Protein AF-A0A7S2F4R6-F1 (afdb_monomer_lite)

Structure (mmCIF, N/CA/C/O backbone):
data_AF-A0A7S2F4R6-F1
#
_entry.id   AF-A0A7S2F4R6-F1
#
loop_
_atom_site.group_PDB
_atom_site.id
_atom_site.type_symbol
_atom_site.label_atom_id
_atom_site.label_alt_id
_atom_site.label_comp_id
_atom_site.label_asym_id
_atom_site.label_entity_id
_atom_site.label_seq_id
_atom_site.pdbx_PDB_ins_code
_atom_site.Cartn_x
_atom_site.Cartn_y
_atom_site.Cartn_z
_atom_site.occupancy
_atom_site.B_iso_or_equiv
_atom_site.auth_seq_id
_atom_site.auth_comp_id
_atom_site.auth_asym_id
_atom_site.auth_atom_id
_atom_site.pdbx_PDB_model_num
ATOM 1 N N . PHE A 1 1 ? -0.294 -1.201 11.568 1.00 52.53 1 PHE A N 1
ATOM 2 C CA . PHE A 1 1 ? -1.506 -1.545 10.802 1.00 52.53 1 PHE A CA 1
ATOM 3 C C . PHE A 1 1 ? -1.087 -2.498 9.689 1.00 52.53 1 PHE A C 1
ATOM 5 O O . PHE A 1 1 ? -0.248 -2.102 8.890 1.00 52.53 1 PHE A O 1
ATOM 12 N N . LYS A 1 2 ? -1.542 -3.763 9.688 1.00 58.28 2 LYS A N 1
ATOM 13 C CA . LYS A 1 2 ? -1.188 -4.726 8.629 1.00 58.28 2 LYS A CA 1
ATOM 14 C C . LYS A 1 2 ? -2.255 -4.650 7.542 1.00 58.28 2 LYS A C 1
ATOM 16 O O . LYS A 1 2 ? -3.308 -5.261 7.676 1.00 58.28 2 LYS A O 1
ATOM 21 N N . VAL A 1 3 ? -1.968 -3.909 6.471 1.00 59.69 3 VAL A N 1
ATOM 22 C CA . VAL A 1 3 ? -2.936 -3.642 5.389 1.00 59.69 3 VAL A CA 1
ATOM 23 C C . VAL A 1 3 ? -3.506 -4.944 4.816 1.00 59.69 3 VAL A C 1
ATOM 25 O O . VAL A 1 3 ? -4.695 -5.024 4.533 1.00 59.69 3 VAL A O 1
ATOM 28 N N . TYR A 1 4 ? -2.676 -5.983 4.728 1.00 57.19 4 TYR A N 1
ATOM 29 C CA . TYR A 1 4 ? -3.020 -7.272 4.139 1.00 57.19 4 TYR A CA 1
ATOM 30 C C . TYR A 1 4 ? -3.915 -8.168 4.979 1.00 57.19 4 TYR A C 1
ATOM 32 O O . TYR A 1 4 ? -4.322 -9.182 4.456 1.00 57.19 4 TYR A O 1
ATOM 40 N N . LYS A 1 5 ? -4.263 -7.842 6.227 1.00 61.31 5 LYS A N 1
ATOM 41 C CA . LYS A 1 5 ? -5.171 -8.686 7.022 1.00 61.31 5 LYS A CA 1
ATOM 42 C C . LYS A 1 5 ? -6.387 -7.900 7.516 1.00 61.31 5 LYS A C 1
ATOM 44 O O . LYS A 1 5 ? -6.418 -7.522 8.691 1.00 61.31 5 LYS A O 1
ATOM 49 N N . PRO A 1 6 ? -7.364 -7.619 6.631 1.00 54.19 6 PRO A N 1
ATOM 50 C CA . PRO A 1 6 ? -8.661 -7.088 7.044 1.00 54.19 6 PRO A CA 1
ATOM 51 C C . PRO A 1 6 ? -9.284 -8.025 8.090 1.00 54.19 6 PRO A C 1
ATOM 53 O O . PRO A 1 6 ? -9.261 -9.239 7.903 1.00 54.19 6 PRO A O 1
ATOM 56 N N . GLY A 1 7 ? -9.788 -7.490 9.202 1.00 54.31 7 GLY A N 1
ATOM 57 C CA . GLY A 1 7 ? -10.409 -8.305 10.256 1.00 54.31 7 GLY A CA 1
ATOM 58 C C . GLY A 1 7 ? -9.490 -8.872 11.352 1.00 54.31 7 GLY A C 1
ATOM 59 O O . GLY A 1 7 ? -9.998 -9.407 12.328 1.00 54.31 7 GLY A O 1
ATOM 60 N N . GLU A 1 8 ? -8.158 -8.745 11.270 1.00 57.84 8 GLU A N 1
ATOM 61 C CA . GLU A 1 8 ? -7.280 -9.008 12.439 1.00 57.84 8 GLU A CA 1
ATOM 62 C C . GLU A 1 8 ? -7.122 -7.776 13.336 1.00 57.84 8 GLU A C 1
ATOM 64 O O . GLU A 1 8 ? -6.775 -7.879 14.512 1.00 57.84 8 GLU A O 1
ATOM 69 N N . GLN A 1 9 ? -7.334 -6.588 12.773 1.00 64.31 9 GLN A N 1
ATOM 70 C CA . GLN A 1 9 ? -7.342 -5.344 13.529 1.00 64.31 9 GLN A CA 1
ATOM 71 C C . GLN A 1 9 ? -8.790 -5.012 13.858 1.00 64.31 9 GLN A C 1
ATOM 73 O O . GLN A 1 9 ? -9.403 -4.184 13.193 1.00 64.31 9 GLN A O 1
ATOM 78 N N . MET A 1 10 ? -9.323 -5.713 14.854 1.00 61.53 10 MET A N 1
ATOM 79 C CA . MET A 1 10 ? -10.666 -5.479 15.370 1.00 61.53 10 MET A CA 1
ATOM 80 C C . MET A 1 10 ? -10.568 -4.805 16.730 1.00 61.53 10 MET A C 1
ATOM 82 O O . MET A 1 10 ? -9.759 -5.204 17.572 1.00 61.53 10 MET A O 1
ATOM 86 N N . ILE A 1 11 ? -11.396 -3.794 16.955 1.00 60.22 11 ILE A N 1
ATOM 87 C CA . ILE A 1 11 ? -11.670 -3.263 18.289 1.00 60.22 11 ILE A CA 1
ATOM 88 C C . ILE A 1 11 ? -13.148 -3.534 18.538 1.00 60.22 11 ILE A C 1
ATOM 90 O O . ILE A 1 11 ? -13.985 -2.997 17.827 1.00 60.22 11 ILE A O 1
ATOM 94 N N . ALA A 1 12 ? -13.455 -4.389 19.520 1.00 62.59 12 ALA A N 1
ATOM 95 C CA . ALA A 1 12 ? -14.831 -4.757 19.874 1.00 62.59 12 ALA A CA 1
ATOM 96 C C . ALA A 1 12 ? -15.685 -5.201 18.663 1.00 62.59 12 ALA A C 1
ATOM 98 O O . ALA A 1 12 ? -16.775 -4.685 18.446 1.00 62.59 12 ALA A O 1
ATOM 99 N N . ASP A 1 13 ? -15.163 -6.142 17.868 1.00 69.56 13 ASP A N 1
ATOM 100 C CA . ASP A 1 13 ? -15.807 -6.691 16.661 1.00 69.56 13 ASP A CA 1
ATOM 101 C C . ASP A 1 13 ? -16.017 -5.695 15.500 1.00 69.56 13 ASP A C 1
ATOM 103 O O . ASP A 1 13 ? -16.645 -6.037 14.496 1.00 69.56 13 ASP A O 1
ATOM 107 N N . GLU A 1 14 ? -15.417 -4.505 15.571 1.00 67.94 14 GLU A N 1
ATOM 108 C CA . GLU A 1 14 ? -15.405 -3.517 14.490 1.00 67.94 14 GLU A CA 1
ATOM 109 C C . GLU A 1 14 ? -14.018 -3.420 13.832 1.00 67.94 14 GLU A C 1
ATOM 111 O O . GLU A 1 14 ? -12.993 -3.373 14.518 1.00 67.94 14 GLU A O 1
ATOM 116 N N . ASP A 1 15 ? -13.977 -3.375 12.495 1.00 79.50 15 ASP A N 1
ATOM 117 C CA . ASP A 1 15 ? -12.738 -3.171 11.735 1.00 79.50 15 ASP A CA 1
ATOM 118 C C . ASP A 1 15 ? -12.143 -1.794 12.065 1.00 79.50 15 ASP A C 1
ATOM 120 O O . ASP A 1 15 ? -12.810 -0.764 11.957 1.00 79.50 15 ASP A O 1
ATOM 124 N N . VAL A 1 16 ? -10.867 -1.765 12.457 1.00 79.81 16 VAL A N 1
ATOM 125 C CA . VAL A 1 16 ? -10.167 -0.541 12.881 1.00 79.81 16 VAL A CA 1
ATOM 126 C C . VAL A 1 16 ? -10.179 0.550 11.809 1.00 79.81 16 VAL A C 1
ATOM 128 O O . VAL A 1 16 ? -10.170 1.731 12.155 1.00 79.81 16 VAL A O 1
ATOM 131 N N . VAL A 1 17 ? -10.198 0.196 10.522 1.00 78.50 17 VAL A N 1
ATOM 132 C CA . VAL A 1 17 ? -10.300 1.182 9.440 1.00 78.50 17 VAL A CA 1
ATOM 133 C C . VAL A 1 17 ? -11.678 1.825 9.442 1.00 78.50 17 VAL A C 1
ATOM 135 O O . VAL A 1 17 ? -11.758 3.050 9.369 1.00 78.50 17 VAL A O 1
ATOM 138 N N . LEU A 1 18 ? -12.741 1.030 9.575 1.00 81.88 18 LEU A N 1
ATOM 139 C CA . LEU A 1 18 ? -14.114 1.539 9.631 1.00 81.88 18 LEU A CA 1
ATOM 140 C C . LEU A 1 18 ? -14.345 2.398 10.877 1.00 8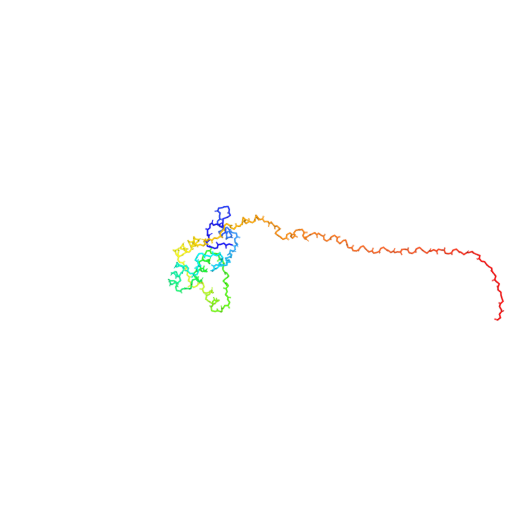1.88 18 LEU A C 1
ATOM 142 O O . LEU A 1 18 ? -14.885 3.499 10.763 1.00 81.88 18 LEU A O 1
ATOM 146 N N . LEU A 1 19 ? -13.855 1.950 12.035 1.00 84.88 19 LEU A N 1
ATOM 147 C CA . LEU A 1 19 ? -13.932 2.704 13.285 1.00 84.88 19 LEU A CA 1
ATOM 148 C C . LEU A 1 19 ? -13.172 4.035 13.195 1.00 84.88 19 LEU A C 1
ATOM 150 O O . LEU A 1 19 ? -13.679 5.079 13.595 1.00 84.88 19 LEU A O 1
ATOM 154 N N . ALA A 1 20 ? -11.949 4.026 12.659 1.00 86.25 20 ALA A N 1
ATOM 155 C CA . ALA A 1 20 ? -11.184 5.257 12.479 1.00 86.25 20 ALA A CA 1
ATOM 156 C C . ALA A 1 20 ? -11.916 6.221 11.531 1.00 86.25 20 ALA A C 1
ATOM 158 O O . ALA A 1 20 ? -12.073 7.403 11.840 1.00 86.25 20 ALA A O 1
ATOM 159 N N . GLN A 1 21 ? -12.431 5.710 10.412 1.00 84.62 21 GLN A N 1
ATOM 160 C CA . GLN A 1 21 ? -13.172 6.504 9.435 1.00 84.62 21 GLN A CA 1
ATOM 161 C C . GLN A 1 21 ? -14.462 7.096 10.016 1.00 84.62 21 GLN A C 1
ATOM 163 O O . GLN A 1 21 ? -14.747 8.267 9.757 1.00 84.62 21 GLN A O 1
ATOM 168 N N . SER A 1 22 ? -15.214 6.347 10.831 1.00 87.94 22 SER A N 1
ATOM 169 C CA . SER A 1 22 ? -16.441 6.845 11.476 1.00 87.94 22 SER A CA 1
ATOM 170 C C . SER A 1 22 ? -16.171 7.995 12.454 1.00 87.94 22 SER A C 1
ATOM 172 O O . SER A 1 22 ? -17.033 8.849 12.660 1.00 87.94 22 SER A O 1
ATOM 174 N N . GLN A 1 23 ? -14.948 8.081 12.982 1.00 90.94 23 GLN A N 1
ATOM 175 C CA . GLN A 1 23 ? -14.476 9.170 13.841 1.00 90.94 23 GLN A CA 1
ATOM 176 C C . GLN A 1 23 ? -13.777 10.304 13.070 1.00 90.94 23 GLN A C 1
ATOM 178 O O . GLN A 1 23 ? -13.255 11.236 13.681 1.00 90.94 23 GLN A O 1
ATOM 183 N N . GLY A 1 24 ? -13.742 10.248 11.734 1.00 89.56 24 GLY A N 1
ATOM 184 C CA . GLY A 1 24 ? -13.042 11.235 10.907 1.00 89.56 24 GLY A CA 1
ATOM 185 C C . GLY A 1 24 ? -11.513 11.124 10.965 1.00 89.56 24 GLY A C 1
ATOM 186 O O . GLY A 1 24 ? -10.813 12.078 10.622 1.00 89.56 24 GLY A O 1
ATOM 187 N N . ILE A 1 25 ? -10.982 9.977 11.393 1.00 89.69 25 ILE A N 1
ATOM 188 C CA . ILE A 1 25 ? -9.548 9.694 11.482 1.00 89.69 25 ILE A CA 1
ATOM 189 C C . ILE A 1 25 ? -9.100 8.973 10.208 1.00 89.69 25 ILE A C 1
ATOM 191 O O . ILE A 1 25 ? -9.619 7.920 9.837 1.00 89.69 25 ILE A O 1
ATOM 195 N N . VAL A 1 26 ? -8.086 9.525 9.542 1.00 85.88 26 VAL A N 1
ATOM 196 C CA . VAL A 1 26 ? -7.487 8.904 8.355 1.00 85.88 26 VAL A CA 1
ATOM 197 C C . VAL A 1 26 ? -6.460 7.857 8.775 1.00 85.88 26 VAL A C 1
ATOM 199 O O . VAL A 1 26 ? -5.512 8.154 9.505 1.00 85.88 26 VAL A O 1
ATOM 202 N N . VAL A 1 27 ? -6.611 6.635 8.265 1.00 86.00 27 VAL A N 1
ATOM 203 C CA . VAL A 1 27 ? -5.648 5.550 8.482 1.00 86.00 27 VAL A CA 1
ATOM 204 C C . VAL A 1 27 ? -4.544 5.611 7.434 1.00 86.00 27 VAL A C 1
ATOM 206 O O . VAL A 1 27 ? -4.808 5.684 6.234 1.00 86.00 27 VAL A O 1
ATOM 209 N N . MET A 1 28 ? -3.295 5.526 7.891 1.00 82.62 28 MET A N 1
ATOM 210 C CA . MET A 1 28 ? -2.115 5.472 7.030 1.00 82.62 28 MET A CA 1
ATOM 211 C C . MET A 1 28 ? -1.493 4.073 7.061 1.00 82.62 28 MET A C 1
ATOM 213 O O . MET A 1 28 ? -1.130 3.552 8.118 1.00 82.62 28 MET A O 1
ATOM 217 N N . GLY A 1 29 ? -1.352 3.465 5.885 1.00 76.06 29 GLY A N 1
ATOM 218 C CA . GLY A 1 29 ? -0.661 2.199 5.686 1.00 76.06 29 GLY A CA 1
ATOM 219 C C . GLY A 1 29 ? 0.833 2.428 5.487 1.00 76.06 29 GLY A C 1
ATOM 220 O O . GLY A 1 29 ? 1.258 2.922 4.442 1.00 76.06 29 GLY A O 1
ATOM 221 N N . TYR A 1 30 ? 1.638 2.049 6.479 1.00 70.62 30 TYR A N 1
ATOM 222 C CA . TYR A 1 30 ? 3.086 1.945 6.313 1.00 70.62 30 TYR A CA 1
ATOM 223 C C . TYR A 1 30 ? 3.437 0.608 5.647 1.00 70.62 30 TYR A C 1
ATOM 225 O O . TYR A 1 30 ? 2.736 -0.385 5.847 1.00 70.62 30 TYR A O 1
ATOM 233 N N . SER A 1 31 ? 4.507 0.591 4.846 1.00 70.31 31 SER A N 1
ATOM 234 C CA . SER A 1 31 ? 5.088 -0.648 4.309 1.00 70.31 31 SER A CA 1
ATOM 235 C C . SER A 1 31 ? 4.167 -1.506 3.434 1.00 70.31 31 SER A C 1
ATOM 237 O O . SER A 1 31 ? 4.257 -2.729 3.400 1.00 70.31 31 SER A O 1
ATOM 239 N N . VAL A 1 32 ? 3.320 -0.851 2.632 1.00 71.56 32 VAL A N 1
ATOM 240 C CA . VAL A 1 32 ? 2.408 -1.528 1.693 1.00 71.56 32 VAL A CA 1
ATOM 241 C C . VAL A 1 32 ? 3.158 -2.452 0.736 1.00 71.56 32 VAL A C 1
ATOM 243 O O . VAL A 1 32 ? 2.722 -3.561 0.502 1.00 71.56 32 VAL A O 1
ATOM 246 N N . GLN A 1 33 ? 4.306 -2.057 0.195 1.00 70.31 33 GLN A N 1
ATOM 247 C CA . GLN A 1 33 ? 5.019 -2.896 -0.777 1.00 70.31 33 GLN A CA 1
ATOM 248 C C . GLN A 1 33 ? 5.889 -3.983 -0.133 1.00 70.31 33 GLN A C 1
ATOM 250 O O . GLN A 1 33 ? 6.271 -4.931 -0.815 1.00 70.31 33 GLN A O 1
ATOM 255 N N . THR A 1 34 ? 6.255 -3.824 1.142 1.00 58.22 34 THR A N 1
ATOM 256 C CA . THR A 1 34 ? 7.334 -4.593 1.779 1.00 58.22 34 THR A CA 1
ATOM 257 C C . THR A 1 34 ? 7.238 -4.549 3.304 1.00 58.22 34 THR A C 1
ATOM 259 O O . THR A 1 34 ? 7.404 -3.454 3.829 1.00 58.22 34 THR A O 1
ATOM 262 N N . GLU A 1 35 ? 7.127 -5.688 4.012 1.00 57.28 35 GLU A N 1
ATOM 263 C CA . GLU A 1 35 ? 7.675 -5.845 5.383 1.00 57.28 35 GLU A CA 1
ATOM 264 C C . GLU A 1 35 ? 7.768 -7.314 5.887 1.00 57.28 35 GLU A C 1
ATOM 266 O O . GLU A 1 35 ? 6.746 -7.978 5.976 1.00 57.28 35 GLU A O 1
ATOM 271 N N . TRP A 1 36 ? 8.995 -7.750 6.255 1.00 47.00 36 TRP A N 1
ATOM 272 C CA . TRP A 1 36 ? 9.467 -8.895 7.098 1.00 47.00 36 TRP A CA 1
ATOM 273 C C . TRP A 1 36 ? 8.612 -10.188 7.252 1.00 47.00 36 TRP A C 1
ATOM 275 O O . TRP A 1 36 ? 7.454 -10.117 7.648 1.00 47.00 36 TRP A O 1
ATOM 285 N N . PRO A 1 37 ? 9.263 -11.374 7.280 1.00 51.97 37 PRO A N 1
ATOM 286 C CA . PRO A 1 37 ? 9.668 -12.181 6.126 1.00 51.97 37 PRO A CA 1
ATOM 287 C C . PRO A 1 37 ? 8.451 -12.809 5.406 1.00 51.97 37 PRO A C 1
ATOM 289 O O . PRO A 1 37 ? 7.549 -13.360 6.032 1.00 51.97 37 PRO A O 1
ATOM 292 N N . HIS A 1 38 ? 8.433 -12.771 4.075 1.00 58.66 38 HIS A N 1
ATOM 293 C CA . HIS A 1 38 ? 7.354 -13.373 3.284 1.00 58.66 38 HIS A CA 1
ATOM 294 C C . HIS A 1 38 ? 7.811 -14.691 2.654 1.00 58.66 38 HIS A C 1
ATOM 296 O O . HIS A 1 38 ? 8.945 -14.776 2.187 1.00 58.66 38 HIS A O 1
ATOM 302 N N . ILE A 1 39 ? 6.914 -15.682 2.567 1.00 59.50 39 ILE A N 1
ATOM 303 C CA . ILE A 1 39 ? 7.104 -16.840 1.675 1.00 59.50 39 ILE A CA 1
ATOM 304 C C . ILE A 1 39 ? 7.120 -16.363 0.212 1.00 59.50 39 ILE A C 1
ATOM 306 O O . ILE A 1 39 ? 7.915 -16.850 -0.588 1.00 59.50 39 ILE A O 1
ATOM 310 N N . LEU A 1 40 ? 6.261 -15.391 -0.121 1.00 69.12 40 LEU A N 1
ATOM 311 C CA . LEU A 1 40 ? 6.145 -14.783 -1.445 1.00 69.12 40 LEU A CA 1
ATOM 312 C C . LEU A 1 40 ? 6.007 -13.255 -1.313 1.00 69.12 40 LEU A C 1
ATOM 314 O O . LEU A 1 40 ? 5.053 -12.789 -0.684 1.00 69.12 40 LEU A O 1
ATOM 318 N N . PRO A 1 41 ? 6.937 -12.453 -1.861 1.00 76.81 41 PRO A N 1
ATOM 319 C CA . PRO A 1 41 ? 6.825 -10.998 -1.835 1.00 76.81 41 PRO A CA 1
ATOM 320 C C . PRO A 1 41 ? 5.556 -10.511 -2.560 1.00 76.81 41 PRO A C 1
ATOM 322 O O . PRO A 1 41 ? 5.297 -10.964 -3.673 1.00 76.81 41 PRO A O 1
ATOM 325 N N . PRO A 1 42 ? 4.796 -9.533 -2.024 1.00 80.06 42 PRO A N 1
ATOM 326 C CA . PRO A 1 42 ? 3.575 -9.034 -2.674 1.00 80.06 42 PRO A CA 1
ATOM 327 C C . PRO A 1 42 ? 3.786 -8.499 -4.097 1.00 80.06 42 PRO A C 1
ATOM 329 O O . PRO A 1 42 ? 2.897 -8.581 -4.937 1.00 80.06 42 PRO A O 1
ATOM 332 N N . LEU A 1 43 ? 4.971 -7.955 -4.387 1.00 86.38 43 LEU A N 1
ATOM 333 C CA . LEU A 1 43 ? 5.331 -7.486 -5.730 1.00 86.38 43 LEU A CA 1
ATOM 334 C C . LEU A 1 43 ? 5.553 -8.630 -6.735 1.00 86.38 43 LEU A C 1
ATOM 336 O O . LEU A 1 43 ? 5.523 -8.386 -7.939 1.00 86.38 43 LEU A O 1
ATOM 340 N N . GLU A 1 44 ? 5.780 -9.846 -6.242 1.00 85.12 44 GLU A N 1
ATOM 341 C CA . GLU A 1 44 ? 6.036 -11.063 -7.017 1.00 85.12 44 GLU A CA 1
ATOM 342 C C . GLU A 1 44 ? 4.826 -12.012 -7.024 1.00 85.12 44 GLU A C 1
ATOM 344 O O . GLU A 1 44 ? 4.856 -13.045 -7.691 1.00 85.12 44 GLU A O 1
ATOM 349 N N . ASP A 1 45 ? 3.747 -11.667 -6.314 1.00 84.44 45 ASP A N 1
ATOM 350 C CA . ASP A 1 45 ? 2.546 -12.491 -6.261 1.00 84.44 45 ASP A CA 1
ATOM 351 C C . ASP A 1 45 ? 1.899 -12.615 -7.658 1.00 84.44 45 ASP A C 1
ATOM 353 O O . ASP A 1 45 ? 1.657 -11.601 -8.325 1.00 84.44 45 ASP A O 1
ATOM 357 N N . PRO A 1 46 ? 1.583 -13.838 -8.131 1.00 88.19 46 PRO A N 1
ATOM 358 C CA . PRO A 1 46 ? 1.067 -14.055 -9.480 1.00 88.19 46 PRO A CA 1
ATOM 359 C C . PRO A 1 46 ? -0.283 -13.374 -9.730 1.00 88.19 46 PRO A C 1
ATOM 361 O O . PRO A 1 46 ? -0.561 -12.977 -10.864 1.00 88.19 46 PRO A O 1
ATOM 364 N N . HIS A 1 47 ? -1.114 -13.187 -8.703 1.00 88.19 47 HIS A N 1
ATOM 365 C CA . HIS A 1 47 ? -2.360 -12.434 -8.814 1.00 88.19 47 HIS A CA 1
ATOM 366 C C . HIS A 1 47 ? -2.069 -10.947 -8.999 1.00 88.19 47 HIS A C 1
ATOM 368 O O . HIS A 1 47 ? -2.659 -10.316 -9.876 1.00 88.19 47 HIS A O 1
ATOM 374 N N . VAL A 1 48 ? -1.119 -10.391 -8.242 1.00 90.38 48 VAL A N 1
ATOM 375 C CA . VAL A 1 48 ? -0.698 -8.989 -8.399 1.00 90.38 48 VAL A CA 1
ATOM 376 C C . VAL A 1 48 ? -0.086 -8.764 -9.780 1.00 90.38 48 VAL A C 1
ATOM 378 O O . VAL A 1 48 ? -0.441 -7.794 -10.450 1.00 90.38 48 VAL A O 1
ATOM 381 N N . LEU A 1 49 ? 0.767 -9.675 -10.253 1.00 91.81 49 LEU A N 1
ATOM 382 C CA . LEU A 1 49 ? 1.354 -9.628 -11.596 1.00 91.81 49 LEU A CA 1
ATOM 383 C C . LEU A 1 49 ? 0.286 -9.736 -12.697 1.00 91.81 49 LEU A C 1
ATOM 385 O O . LEU A 1 49 ? 0.327 -8.990 -13.679 1.00 91.81 49 LEU A O 1
ATOM 389 N N . SER A 1 50 ? -0.701 -10.618 -12.525 1.00 92.94 50 SER A N 1
ATOM 390 C CA . SER A 1 50 ? -1.827 -10.761 -13.453 1.00 92.94 50 SER A CA 1
ATOM 391 C C . SER A 1 50 ? -2.661 -9.479 -13.533 1.00 92.94 50 SER A C 1
ATOM 393 O O . SER A 1 50 ? -2.968 -8.993 -14.627 1.00 92.94 50 SER A O 1
ATOM 395 N N . LEU A 1 51 ? -2.968 -8.870 -12.384 1.00 94.69 51 LEU A N 1
ATOM 396 C CA . LEU A 1 51 ? -3.674 -7.592 -12.324 1.00 94.69 51 LEU A CA 1
ATOM 397 C C . LEU A 1 51 ? -2.836 -6.463 -12.938 1.00 94.69 51 LEU A C 1
ATOM 399 O O . LEU A 1 51 ? -3.357 -5.682 -13.731 1.00 94.69 51 LEU A O 1
ATOM 403 N N . ALA A 1 52 ? -1.538 -6.403 -12.650 1.00 95.81 52 ALA A N 1
ATOM 404 C CA . ALA A 1 52 ? -0.621 -5.428 -13.237 1.00 95.81 52 ALA A CA 1
ATOM 405 C C . ALA A 1 52 ? -0.660 -5.478 -14.776 1.00 95.81 52 ALA A C 1
ATOM 407 O O . ALA A 1 52 ? -0.848 -4.447 -15.431 1.00 95.81 52 ALA A O 1
ATOM 408 N N . ALA A 1 53 ? -0.608 -6.680 -15.358 1.00 96.88 53 ALA A N 1
ATOM 409 C CA . ALA A 1 53 ? -0.750 -6.876 -16.799 1.00 96.88 53 ALA A CA 1
ATOM 410 C C . ALA A 1 53 ? -2.134 -6.439 -17.313 1.00 96.88 53 ALA A C 1
ATOM 412 O O . ALA A 1 53 ? -2.221 -5.671 -18.276 1.00 96.88 53 ALA A O 1
ATOM 413 N N . ARG A 1 54 ? -3.216 -6.867 -16.648 1.00 97.06 54 ARG A N 1
ATOM 414 C CA . ARG A 1 54 ? -4.604 -6.546 -17.026 1.00 97.06 54 ARG A CA 1
ATOM 415 C C . ARG A 1 54 ? -4.876 -5.040 -17.041 1.00 97.06 54 ARG A C 1
ATOM 417 O O . ARG A 1 54 ? -5.496 -4.538 -17.976 1.00 97.06 54 ARG A O 1
ATOM 424 N N . PHE A 1 55 ? -4.404 -4.319 -16.028 1.00 96.62 55 PHE A N 1
ATOM 425 C CA . PHE A 1 55 ? -4.605 -2.874 -15.894 1.00 96.62 55 PHE A CA 1
ATOM 426 C C . PHE A 1 55 ? -3.532 -2.043 -16.613 1.00 96.62 55 PHE A C 1
ATOM 428 O O . PHE A 1 55 ? -3.672 -0.822 -16.700 1.00 96.62 55 PHE A O 1
ATOM 435 N N . ARG A 1 56 ? -2.487 -2.676 -17.168 1.00 96.88 56 ARG A N 1
ATOM 436 C CA . ARG A 1 56 ? -1.307 -2.006 -17.748 1.00 96.88 56 ARG A CA 1
ATOM 437 C C . ARG A 1 56 ? -0.694 -1.017 -16.753 1.00 96.88 56 ARG A C 1
ATOM 439 O O . ARG A 1 56 ? -0.535 0.177 -17.031 1.00 96.88 56 ARG A O 1
ATOM 446 N N . ARG A 1 57 ? -0.427 -1.528 -15.556 1.00 96.56 57 ARG A N 1
ATOM 447 C CA . ARG A 1 57 ? 0.150 -0.819 -14.409 1.00 96.56 57 ARG A CA 1
ATOM 448 C C . ARG A 1 57 ? 1.260 -1.666 -13.808 1.00 96.56 57 ARG A C 1
ATOM 450 O O . ARG A 1 57 ? 1.379 -2.844 -14.131 1.00 96.56 57 ARG A O 1
ATOM 457 N N . THR A 1 58 ? 2.082 -1.081 -12.949 1.00 95.19 58 THR A N 1
ATOM 458 C CA . THR A 1 58 ? 3.094 -1.855 -12.223 1.00 95.19 58 THR A CA 1
ATOM 459 C C . THR A 1 58 ? 2.482 -2.538 -10.996 1.00 95.19 58 THR A C 1
ATOM 461 O O . THR A 1 58 ? 1.490 -2.044 -10.455 1.00 95.19 58 THR A O 1
ATOM 464 N N . PRO A 1 59 ? 3.063 -3.650 -10.505 1.00 92.88 59 PRO A N 1
ATOM 465 C CA . PRO A 1 59 ? 2.621 -4.301 -9.265 1.00 92.88 59 PRO A CA 1
ATOM 466 C C . PRO A 1 59 ? 2.535 -3.327 -8.083 1.00 92.88 59 PRO A C 1
ATOM 468 O O . PRO A 1 59 ? 1.566 -3.333 -7.328 1.00 92.88 59 PRO A O 1
ATOM 471 N N . SER A 1 60 ? 3.506 -2.412 -7.994 1.00 91.94 60 SER A N 1
ATOM 472 C CA . SER A 1 60 ? 3.509 -1.286 -7.056 1.00 91.94 60 SER A CA 1
ATOM 473 C C . SER A 1 60 ? 2.203 -0.486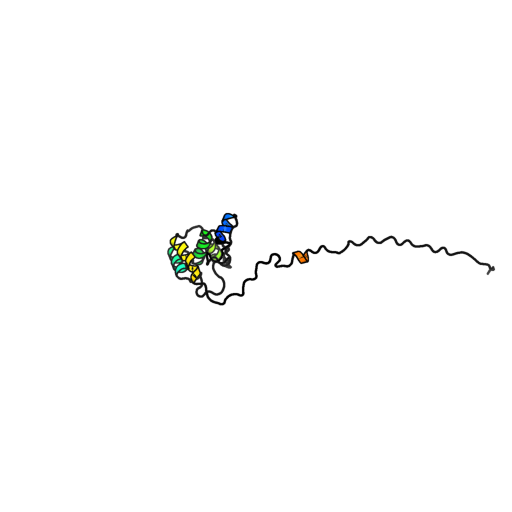 -7.110 1.00 91.94 60 SER A C 1
ATOM 475 O O . SER A 1 60 ? 1.534 -0.295 -6.091 1.00 91.94 60 SER A O 1
ATOM 477 N N . GLN A 1 61 ? 1.823 -0.033 -8.307 1.00 94.75 61 GLN A N 1
ATOM 478 C CA . GLN A 1 61 ? 0.634 0.786 -8.502 1.00 94.75 61 GLN A CA 1
ATOM 479 C C . GLN A 1 61 ? -0.641 0.026 -8.142 1.00 94.75 61 GLN A C 1
ATOM 481 O O . GLN A 1 61 ? -1.538 0.620 -7.548 1.00 94.75 61 GLN A O 1
ATOM 486 N N . ILE A 1 62 ? -0.717 -1.275 -8.446 1.00 94.81 62 ILE A N 1
ATOM 487 C CA . ILE A 1 62 ? -1.854 -2.124 -8.062 1.00 94.81 62 ILE A CA 1
ATOM 488 C C . ILE A 1 62 ? -2.024 -2.146 -6.539 1.00 94.81 62 ILE A C 1
ATOM 490 O O . ILE A 1 62 ? -3.108 -1.833 -6.044 1.00 94.81 62 ILE A O 1
ATOM 494 N N . LEU A 1 63 ? -0.956 -2.438 -5.792 1.00 90.81 63 LEU A N 1
ATOM 495 C CA . LEU A 1 63 ? -1.002 -2.525 -4.327 1.00 90.81 63 LEU A CA 1
ATOM 496 C C . LEU A 1 63 ? -1.349 -1.180 -3.677 1.00 90.81 63 LEU A C 1
ATOM 498 O O . LEU A 1 63 ? -2.161 -1.112 -2.753 1.00 90.81 63 LEU A O 1
ATOM 502 N N . HIS A 1 64 ? -0.780 -0.084 -4.178 1.00 92.25 64 HIS A N 1
ATOM 503 C CA . HIS A 1 64 ? -1.109 1.248 -3.676 1.00 92.25 64 HIS A CA 1
ATOM 504 C C . HIS A 1 64 ? -2.531 1.669 -4.010 1.00 92.25 64 HIS A C 1
ATOM 506 O O . HIS A 1 64 ? -3.216 2.231 -3.155 1.00 92.25 64 HIS A O 1
ATOM 512 N N . ARG A 1 65 ? -2.998 1.383 -5.227 1.00 94.62 65 ARG A N 1
ATOM 513 C CA . ARG A 1 65 ? -4.366 1.708 -5.622 1.00 94.62 65 ARG A CA 1
ATOM 514 C C . ARG A 1 65 ? -5.382 0.951 -4.781 1.00 94.62 65 ARG A C 1
ATOM 516 O O . ARG A 1 65 ? -6.387 1.536 -4.384 1.00 94.62 65 ARG A O 1
ATOM 523 N N . TRP A 1 66 ? -5.110 -0.316 -4.499 1.00 91.75 66 TRP A N 1
ATOM 524 C CA . TRP A 1 66 ? -5.934 -1.126 -3.614 1.00 91.75 66 TRP A CA 1
ATOM 525 C C . TRP A 1 66 ? -6.046 -0.510 -2.216 1.00 91.75 66 TRP A C 1
ATOM 527 O O . TRP A 1 66 ? -7.158 -0.278 -1.747 1.00 91.75 66 TRP A O 1
ATOM 537 N N . ALA A 1 67 ? -4.923 -0.140 -1.591 1.00 89.56 67 ALA A N 1
ATOM 538 C CA . ALA A 1 67 ? -4.937 0.515 -0.281 1.00 89.56 67 ALA A CA 1
ATOM 539 C C . ALA A 1 67 ? -5.729 1.839 -0.301 1.00 89.56 67 ALA A C 1
ATOM 541 O O . ALA A 1 67 ? -6.585 2.063 0.556 1.00 89.56 67 ALA A O 1
ATOM 542 N N . LEU A 1 68 ? -5.524 2.672 -1.327 1.00 92.00 68 LEU A N 1
ATOM 543 C CA . LEU A 1 68 ? -6.258 3.931 -1.489 1.00 92.00 68 LEU A CA 1
ATOM 544 C C . LEU A 1 68 ? -7.770 3.717 -1.637 1.00 92.00 68 LEU A C 1
ATOM 546 O O . LEU A 1 68 ? -8.547 4.449 -1.030 1.00 92.00 68 LEU A O 1
ATOM 550 N N . GLN A 1 69 ? -8.207 2.709 -2.401 1.00 92.75 69 GLN A N 1
ATOM 551 C CA . GLN A 1 69 ? -9.635 2.397 -2.556 1.00 92.75 69 GLN A CA 1
ATOM 552 C C . GLN A 1 69 ? -10.286 1.869 -1.273 1.00 92.75 69 GLN A C 1
ATOM 554 O O . GLN A 1 69 ? -11.499 1.979 -1.131 1.00 92.75 69 GLN A O 1
ATOM 559 N N . ARG A 1 70 ? -9.496 1.357 -0.323 1.00 87.00 70 ARG A N 1
ATOM 560 C CA . ARG A 1 70 ? -9.957 1.009 1.031 1.00 87.00 70 ARG A CA 1
ATOM 561 C C . ARG A 1 70 ? -10.021 2.212 1.980 1.00 87.00 70 ARG A C 1
ATOM 563 O O . ARG A 1 70 ? -10.336 2.053 3.155 1.00 87.00 70 ARG A O 1
ATOM 570 N N . GLY A 1 71 ? -9.696 3.411 1.494 1.00 88.12 71 GLY A N 1
ATOM 571 C CA . GLY A 1 71 ? -9.611 4.616 2.317 1.00 88.12 71 GLY A CA 1
ATOM 572 C C . GLY A 1 71 ? -8.374 4.644 3.216 1.00 88.12 71 GLY A C 1
ATOM 573 O O . GLY A 1 71 ? -8.382 5.322 4.242 1.00 88.12 71 GLY A O 1
ATOM 574 N N . VAL A 1 72 ? -7.318 3.910 2.846 1.00 87.62 72 VAL A N 1
ATOM 575 C CA . VAL A 1 72 ? -6.029 3.906 3.544 1.00 87.62 72 VAL A CA 1
ATOM 576 C C . VAL A 1 72 ? -5.031 4.743 2.749 1.00 87.62 72 VAL A C 1
ATOM 578 O O . VAL A 1 72 ? -4.704 4.426 1.604 1.00 87.62 72 VAL A O 1
ATOM 581 N N . GLY A 1 73 ? -4.509 5.805 3.359 1.00 89.25 73 GLY A N 1
ATOM 582 C CA . GLY A 1 73 ? -3.449 6.611 2.758 1.00 89.25 73 GLY A CA 1
ATOM 583 C C . GLY A 1 73 ? -2.125 5.845 2.704 1.00 89.25 73 GLY A C 1
ATOM 584 O O . GLY A 1 73 ? -1.804 5.072 3.608 1.00 89.25 73 GLY A O 1
ATOM 585 N N . VAL A 1 74 ? -1.337 6.056 1.649 1.00 87.88 74 VAL A N 1
ATOM 586 C CA . VAL A 1 74 ? -0.054 5.364 1.438 1.00 87.88 74 VAL A CA 1
ATOM 587 C C . VAL A 1 74 ? 1.091 6.352 1.256 1.00 87.88 74 VAL A C 1
ATOM 589 O O . VAL A 1 74 ? 0.930 7.386 0.614 1.00 87.88 74 VAL A O 1
ATOM 592 N N . ILE A 1 75 ? 2.262 6.015 1.802 1.00 85.31 75 ILE A N 1
ATOM 593 C CA . ILE A 1 75 ? 3.497 6.803 1.664 1.00 85.31 75 ILE A CA 1
ATOM 594 C C . ILE A 1 75 ? 4.573 5.891 1.056 1.00 85.31 75 ILE A C 1
ATOM 596 O O . ILE A 1 75 ? 5.364 5.289 1.787 1.00 85.31 75 ILE A O 1
ATOM 600 N N . PRO A 1 76 ? 4.580 5.701 -0.275 1.00 81.50 76 PRO A N 1
ATOM 601 C CA . PRO A 1 76 ? 5.553 4.832 -0.918 1.00 81.50 76 PRO A CA 1
ATOM 602 C C . PRO A 1 76 ? 6.965 5.408 -0.804 1.00 81.50 76 PRO A C 1
ATOM 604 O O . PRO A 1 76 ? 7.232 6.528 -1.239 1.00 81.50 76 PRO A O 1
ATOM 607 N N . LYS A 1 77 ? 7.901 4.619 -0.269 1.00 82.00 77 LYS A N 1
ATOM 608 C CA . LYS A 1 77 ? 9.320 4.982 -0.265 1.00 82.00 77 LYS A CA 1
ATOM 609 C C . LYS A 1 77 ? 9.916 4.760 -1.656 1.00 82.00 77 LYS A C 1
ATOM 611 O O . LYS A 1 77 ? 9.798 3.680 -2.227 1.00 82.00 77 LYS A O 1
ATOM 616 N N . SER A 1 78 ? 10.635 5.753 -2.170 1.00 86.38 78 SER A N 1
ATOM 617 C CA . SER A 1 78 ? 11.469 5.609 -3.364 1.00 86.38 78 SER A CA 1
ATOM 618 C C . SER A 1 78 ? 12.713 6.490 -3.266 1.00 86.38 78 SER A C 1
ATOM 620 O O . SER A 1 78 ? 12.654 7.580 -2.707 1.00 86.38 78 SER A O 1
ATOM 622 N N . GLY A 1 79 ? 13.832 6.006 -3.812 1.00 89.00 79 GLY A N 1
ATOM 623 C CA . GLY A 1 79 ? 15.077 6.768 -3.953 1.00 89.00 79 GLY A CA 1
ATOM 624 C C . GLY A 1 79 ? 15.360 7.248 -5.380 1.00 89.00 79 GLY A C 1
ATOM 625 O O . GLY A 1 79 ? 16.331 7.969 -5.579 1.00 89.00 79 GLY A O 1
ATOM 626 N N . THR A 1 80 ? 14.549 6.854 -6.369 1.00 93.06 80 THR A N 1
ATOM 627 C CA . THR A 1 80 ? 14.737 7.236 -7.780 1.00 93.06 80 THR A CA 1
ATOM 628 C C . THR A 1 80 ? 13.541 8.017 -8.305 1.00 93.06 80 THR A C 1
ATOM 630 O O . THR A 1 80 ? 12.393 7.750 -7.928 1.00 93.06 80 THR A O 1
ATOM 633 N N . TYR A 1 81 ? 13.812 8.986 -9.180 1.00 93.75 81 TYR A N 1
ATOM 634 C CA . TYR A 1 81 ? 12.803 9.883 -9.740 1.00 93.75 81 TYR A CA 1
ATOM 635 C C . TYR A 1 81 ? 11.729 9.120 -10.522 1.00 93.75 81 TYR A C 1
ATOM 637 O O . TYR A 1 81 ? 10.538 9.361 -10.341 1.00 93.75 81 TYR A O 1
ATOM 645 N N . GLU A 1 82 ? 12.139 8.142 -11.324 1.00 93.31 82 GLU A N 1
ATOM 646 C CA . GLU A 1 82 ? 11.257 7.349 -12.181 1.00 93.31 82 GLU A CA 1
ATOM 647 C C . GLU A 1 82 ? 10.208 6.618 -11.340 1.00 93.31 82 GLU A C 1
ATOM 649 O O . GLU A 1 82 ? 9.017 6.671 -11.637 1.00 93.31 82 GLU A O 1
ATOM 654 N N . ARG A 1 83 ? 10.640 6.012 -10.227 1.00 90.38 83 ARG A N 1
ATOM 655 C CA . ARG A 1 83 ? 9.754 5.311 -9.291 1.00 90.38 83 ARG A CA 1
ATOM 656 C C . ARG A 1 83 ? 8.865 6.270 -8.502 1.00 90.38 83 ARG A C 1
ATOM 658 O O . ARG A 1 83 ? 7.734 5.915 -8.197 1.00 90.38 83 ARG A O 1
ATOM 665 N N . ILE A 1 84 ? 9.336 7.479 -8.178 1.00 91.88 84 ILE A N 1
ATOM 666 C CA . ILE A 1 84 ? 8.491 8.513 -7.549 1.00 91.88 84 ILE A CA 1
ATOM 667 C C . ILE A 1 84 ? 7.368 8.917 -8.512 1.00 91.88 84 ILE A C 1
ATOM 669 O O . ILE A 1 84 ? 6.199 8.918 -8.130 1.00 91.88 84 ILE A O 1
ATOM 673 N N . ALA A 1 85 ? 7.714 9.210 -9.767 1.00 92.50 85 ALA A N 1
ATOM 674 C CA . ALA A 1 85 ? 6.754 9.592 -10.795 1.00 92.50 85 ALA A CA 1
ATOM 675 C C . ALA A 1 85 ? 5.769 8.457 -11.120 1.00 92.50 85 ALA A C 1
ATOM 677 O O . ALA A 1 85 ? 4.582 8.709 -11.323 1.00 92.50 85 ALA A O 1
ATOM 678 N N . GLU A 1 86 ? 6.236 7.208 -11.146 1.00 92.00 86 GLU A N 1
ATOM 679 C CA . GLU A 1 86 ? 5.388 6.025 -11.304 1.00 92.00 86 GLU A CA 1
ATOM 680 C C . GLU A 1 86 ? 4.406 5.870 -10.133 1.00 92.00 86 GLU A C 1
ATOM 682 O O . GLU A 1 86 ? 3.197 5.761 -10.354 1.00 92.00 86 GLU A O 1
ATOM 687 N N . ASN A 1 87 ? 4.906 5.923 -8.895 1.00 90.94 87 ASN A N 1
ATOM 688 C CA . ASN A 1 87 ? 4.106 5.755 -7.681 1.00 90.94 87 ASN A CA 1
ATOM 689 C C . ASN A 1 87 ? 3.099 6.894 -7.456 1.00 90.94 87 ASN A C 1
ATOM 691 O O . ASN A 1 87 ? 2.177 6.727 -6.667 1.00 90.94 87 ASN A O 1
ATOM 695 N N . ALA A 1 88 ? 3.247 8.040 -8.128 1.00 90.81 88 ALA A N 1
ATOM 696 C CA . ALA A 1 88 ? 2.280 9.137 -8.072 1.00 90.81 88 ALA A CA 1
ATOM 697 C C . ALA A 1 88 ? 1.063 8.920 -8.996 1.00 90.81 88 ALA A C 1
ATOM 699 O O . ALA A 1 88 ? -0.007 9.489 -8.767 1.00 90.81 88 ALA A O 1
ATOM 700 N N . LYS A 1 89 ? 1.188 8.087 -10.038 1.00 93.38 89 LYS A N 1
ATOM 701 C CA . LYS A 1 89 ? 0.129 7.833 -11.035 1.00 93.38 89 LYS A CA 1
ATOM 702 C C . LYS A 1 89 ? -0.844 6.753 -10.556 1.00 93.38 89 LYS A C 1
ATOM 704 O O . LYS A 1 89 ? -0.917 5.663 -11.114 1.00 93.38 89 LYS A O 1
ATOM 709 N N . LEU A 1 90 ? -1.570 7.056 -9.481 1.00 93.81 90 LEU A N 1
ATOM 710 C CA . LEU A 1 90 ? -2.506 6.127 -8.829 1.00 93.81 90 LEU A CA 1
ATOM 711 C C . LEU A 1 90 ? -3.975 6.513 -9.003 1.00 93.81 90 LEU A C 1
ATOM 713 O O . LEU A 1 90 ? -4.861 5.747 -8.642 1.00 93.81 90 LEU A O 1
ATOM 717 N N . LEU A 1 91 ? -4.260 7.716 -9.494 1.00 93.44 91 LEU A N 1
ATOM 718 C CA . LEU A 1 91 ? -5.625 8.249 -9.553 1.00 93.44 91 LEU A CA 1
ATOM 719 C C . LEU A 1 91 ? -6.246 8.168 -10.952 1.00 93.44 91 LEU A C 1
ATOM 721 O O . LEU A 1 91 ? -7.412 8.504 -11.118 1.00 93.44 91 LEU A O 1
ATOM 725 N N . ASP A 1 92 ? -5.485 7.698 -11.942 1.00 95.06 92 ASP A N 1
ATOM 726 C CA . ASP A 1 92 ? -5.900 7.597 -13.344 1.00 95.06 92 ASP A CA 1
ATOM 727 C C . ASP A 1 92 ? -6.517 6.232 -13.711 1.00 95.06 92 ASP A C 1
ATOM 729 O O . ASP A 1 92 ? -6.844 5.986 -14.872 1.00 95.06 92 ASP A O 1
ATOM 733 N N . PHE A 1 93 ? -6.682 5.338 -12.732 1.00 96.75 93 PHE A N 1
ATOM 734 C CA . PHE A 1 93 ? -7.342 4.045 -12.887 1.00 96.75 93 PHE A CA 1
ATOM 735 C C . PHE A 1 93 ? -8.052 3.634 -11.596 1.00 96.75 93 PHE A C 1
ATOM 737 O O . PHE A 1 93 ? -7.784 4.180 -10.527 1.00 96.75 93 PHE A O 1
ATOM 744 N N . ALA A 1 94 ? -8.948 2.654 -11.699 1.00 97.00 94 ALA A N 1
ATOM 745 C CA . ALA A 1 94 ? -9.629 2.050 -10.565 1.00 97.00 94 ALA A CA 1
ATOM 746 C C . ALA A 1 94 ? -9.631 0.526 -10.698 1.00 97.00 94 ALA A C 1
ATOM 748 O O . ALA A 1 94 ? -9.746 -0.005 -11.804 1.00 97.00 94 ALA A O 1
ATOM 749 N N . LEU A 1 95 ? -9.498 -0.162 -9.567 1.00 95.94 95 LEU A N 1
ATOM 750 C CA . LEU A 1 95 ? -9.631 -1.612 -9.495 1.00 95.94 95 LEU A CA 1
ATOM 751 C C . LEU A 1 95 ? -11.112 -1.958 -9.378 1.00 95.94 95 LEU A C 1
ATOM 753 O O . LEU A 1 95 ? -11.819 -1.365 -8.558 1.00 95.94 95 LEU A O 1
ATOM 757 N N . ASP A 1 96 ? -11.565 -2.910 -10.193 1.00 96.06 96 ASP A N 1
ATOM 758 C CA . ASP A 1 96 ? -12.925 -3.434 -10.095 1.00 96.06 96 ASP A CA 1
ATOM 759 C C . ASP A 1 96 ? -13.124 -4.249 -8.810 1.00 96.06 96 ASP A C 1
ATOM 761 O O . ASP A 1 96 ? -12.175 -4.665 -8.145 1.00 96.06 96 ASP A O 1
ATOM 765 N N . GLU A 1 97 ? -14.385 -4.488 -8.466 1.00 92.88 97 GLU A N 1
ATOM 766 C CA . GLU A 1 97 ? -14.768 -5.172 -7.233 1.00 92.88 97 GLU A CA 1
ATOM 767 C C . GLU A 1 97 ? -14.176 -6.591 -7.126 1.00 92.88 97 GLU A C 1
ATOM 769 O O . GLU A 1 97 ? -13.787 -7.029 -6.046 1.00 92.88 97 GLU A O 1
ATOM 774 N N . GLY A 1 98 ? -14.055 -7.310 -8.248 1.00 91.69 98 GLY A N 1
ATOM 775 C CA . GLY A 1 98 ? -13.431 -8.635 -8.276 1.00 91.69 98 GLY A CA 1
ATOM 776 C C . GLY A 1 98 ? -11.937 -8.578 -7.963 1.00 91.69 98 GLY A C 1
ATOM 777 O O . GLY A 1 98 ? -11.434 -9.400 -7.203 1.00 91.69 98 GLY A O 1
ATOM 778 N N . SER A 1 99 ? -11.248 -7.575 -8.500 1.00 92.44 99 SER A N 1
ATOM 779 C CA . SER A 1 99 ? -9.827 -7.319 -8.265 1.00 92.44 99 SER A CA 1
ATOM 780 C C . SER A 1 99 ? -9.581 -6.885 -6.822 1.00 92.44 99 SER A C 1
ATOM 782 O O . SER A 1 99 ? -8.624 -7.345 -6.209 1.00 92.44 99 SER A O 1
ATOM 784 N N . MET A 1 100 ? -10.464 -6.052 -6.261 1.00 91.19 100 MET A N 1
ATOM 785 C CA . MET A 1 100 ? -10.420 -5.675 -4.846 1.00 91.19 100 MET A CA 1
ATOM 786 C C . MET A 1 100 ? -10.560 -6.905 -3.946 1.00 91.19 100 MET A C 1
ATOM 788 O O . MET A 1 100 ? -9.669 -7.150 -3.140 1.00 91.19 100 MET A O 1
ATOM 792 N N . ARG A 1 101 ? -11.589 -7.739 -4.165 1.00 87.31 101 ARG A N 1
ATOM 793 C CA . ARG A 1 101 ? -11.790 -8.985 -3.404 1.00 87.31 101 ARG A CA 1
ATOM 794 C C . ARG A 1 101 ? -10.610 -9.948 -3.509 1.00 87.31 101 ARG A C 1
ATOM 796 O O . ARG A 1 101 ? -10.250 -10.585 -2.526 1.00 87.31 101 ARG A O 1
ATOM 803 N N . LEU A 1 102 ? -10.017 -10.067 -4.698 1.00 85.75 102 LEU A N 1
ATOM 804 C CA . LEU A 1 102 ? -8.843 -10.912 -4.910 1.00 85.75 102 LEU A CA 1
ATOM 805 C C . LEU A 1 102 ? -7.656 -10.437 -4.061 1.00 85.75 102 LEU A C 1
ATOM 807 O O . LEU A 1 102 ? -7.010 -11.247 -3.404 1.00 85.75 102 LEU A O 1
ATOM 811 N N . LEU A 1 103 ? -7.396 -9.127 -4.053 1.00 84.50 103 LEU A N 1
ATOM 812 C CA . LEU A 1 103 ? -6.315 -8.524 -3.273 1.00 84.50 103 LEU A CA 1
ATOM 813 C C . LEU A 1 103 ? -6.592 -8.549 -1.763 1.00 84.50 103 LEU A C 1
ATOM 815 O O . LEU A 1 103 ? -5.659 -8.738 -0.987 1.00 84.50 103 LEU A O 1
ATOM 819 N N . ASP A 1 104 ? -7.854 -8.439 -1.341 1.00 79.31 104 ASP A N 1
ATOM 820 C CA . ASP A 1 104 ? -8.250 -8.633 0.061 1.00 79.31 104 ASP A CA 1
ATOM 821 C C . ASP A 1 104 ? -7.915 -10.058 0.547 1.00 79.31 104 ASP A C 1
ATOM 823 O O . ASP A 1 104 ? -7.557 -10.253 1.708 1.00 79.31 104 ASP A O 1
ATOM 827 N N . GLY A 1 105 ? -7.959 -11.043 -0.360 1.00 71.75 105 GLY A N 1
ATOM 828 C CA . GLY A 1 105 ? -7.582 -12.437 -0.116 1.00 71.75 105 GLY A CA 1
ATOM 829 C C . GLY A 1 105 ? -6.076 -12.730 -0.136 1.00 71.75 105 GLY A C 1
ATOM 830 O O . GLY A 1 105 ? -5.677 -13.823 0.254 1.00 71.75 105 GLY A O 1
ATOM 831 N N . LEU A 1 106 ? -5.211 -11.782 -0.525 1.00 69.31 106 LEU A N 1
ATOM 832 C CA . LEU A 1 106 ? -3.747 -11.972 -0.469 1.00 69.31 106 LEU A CA 1
ATOM 833 C C . LEU A 1 106 ? -3.194 -12.035 0.965 1.00 69.31 106 LEU A C 1
ATOM 835 O O . LEU A 1 106 ? -2.046 -12.427 1.176 1.00 69.31 106 LEU A O 1
ATOM 839 N N . ALA A 1 107 ? -4.033 -11.711 1.952 1.00 56.31 107 ALA A N 1
ATOM 840 C CA . ALA A 1 107 ? -3.813 -11.885 3.385 1.00 56.31 107 ALA A CA 1
ATOM 841 C C . ALA A 1 107 ? -3.178 -13.222 3.783 1.00 56.31 107 ALA A C 1
ATOM 843 O O . ALA A 1 107 ? -2.437 -13.305 4.765 1.00 56.31 107 ALA A O 1
ATOM 844 N N . THR A 1 108 ? -3.508 -14.273 3.035 1.00 47.72 108 THR A N 1
ATOM 845 C CA . THR A 1 108 ? -3.355 -15.667 3.447 1.00 47.72 108 THR A CA 1
ATOM 846 C C . THR A 1 108 ? -1.977 -16.265 3.134 1.00 47.72 108 THR A C 1
ATOM 848 O O . THR A 1 108 ? -1.692 -17.366 3.589 1.00 47.72 108 THR A O 1
ATOM 851 N N . LEU A 1 109 ? -1.100 -15.563 2.401 1.00 41.69 109 LEU A N 1
ATOM 852 C CA . LEU A 1 109 ? 0.223 -16.081 1.986 1.00 41.69 109 LEU A CA 1
ATOM 853 C C . LEU A 1 109 ? 1.418 -15.427 2.708 1.00 41.69 109 LEU A C 1
ATOM 855 O O . LEU A 1 109 ? 2.572 -15.775 2.455 1.00 41.69 109 LEU A O 1
ATOM 859 N N . ALA A 1 110 ? 1.161 -14.495 3.628 1.00 45.44 110 ALA A N 1
ATOM 860 C CA . ALA A 1 110 ? 2.195 -13.722 4.319 1.00 45.44 110 ALA A CA 1
ATOM 861 C C . ALA A 1 110 ? 2.804 -14.411 5.562 1.00 45.44 110 ALA A C 1
ATOM 863 O O . ALA A 1 110 ? 3.539 -13.757 6.300 1.00 45.44 110 ALA A O 1
ATOM 864 N N . GLU A 1 111 ? 2.522 -15.691 5.831 1.00 47.16 111 GLU A N 1
ATOM 865 C CA . GLU A 1 111 ? 2.997 -16.367 7.048 1.00 47.16 111 GLU A CA 1
ATOM 866 C C . GLU A 1 111 ? 4.069 -17.427 6.793 1.00 47.16 111 GLU A C 1
ATOM 868 O O . GLU A 1 111 ? 3.778 -18.485 6.251 1.00 47.16 111 GLU A O 1
ATOM 873 N N . THR A 1 112 ? 5.278 -17.223 7.331 1.00 41.00 112 THR A N 1
ATOM 874 C CA . THR A 1 112 ? 5.764 -18.067 8.446 1.00 41.00 112 THR A CA 1
ATOM 875 C C . THR A 1 112 ? 6.987 -17.467 9.143 1.00 41.00 112 THR A C 1
ATOM 877 O O . THR A 1 112 ? 7.922 -17.007 8.494 1.00 41.00 112 THR A O 1
ATOM 880 N N . GLY A 1 113 ? 7.009 -17.559 10.480 1.00 39.34 113 GLY A N 1
ATOM 881 C CA . GLY A 1 113 ? 8.229 -17.414 11.280 1.00 39.34 113 GLY A CA 1
ATOM 882 C C . GLY A 1 113 ? 8.003 -16.951 12.721 1.00 39.34 113 GLY A C 1
ATOM 883 O O . GLY A 1 113 ? 8.308 -15.807 13.028 1.00 39.34 113 GLY A O 1
ATOM 884 N N . ALA A 1 114 ? 7.550 -17.872 13.582 1.00 42.97 114 ALA A N 1
ATOM 885 C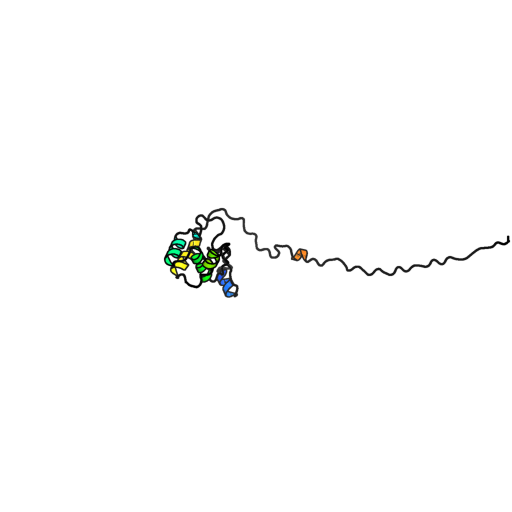 CA . ALA A 1 11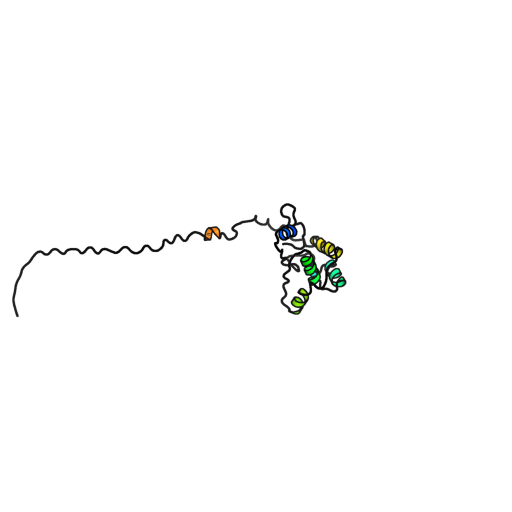4 ? 7.400 -17.768 15.042 1.00 42.97 114 ALA A CA 1
ATOM 886 C C . ALA A 1 114 ? 6.253 -16.883 15.569 1.00 42.97 114 ALA A C 1
ATOM 888 O O . ALA A 1 114 ? 6.050 -15.751 15.134 1.00 42.97 114 ALA A O 1
ATOM 889 N N . GLU A 1 115 ? 5.529 -17.406 16.566 1.00 49.31 115 GLU A N 1
ATOM 890 C CA . GLU A 1 115 ? 4.765 -16.593 17.512 1.00 49.31 115 GLU A CA 1
ATOM 891 C C . GLU A 1 115 ? 5.687 -15.474 18.014 1.00 49.31 115 GLU A C 1
ATOM 893 O O . GLU A 1 115 ? 6.625 -15.711 18.776 1.00 49.31 115 GLU A O 1
ATOM 898 N N . ALA A 1 116 ? 5.475 -14.249 17.530 1.00 50.78 116 ALA A N 1
ATOM 899 C CA . ALA A 1 116 ? 6.143 -13.094 18.102 1.00 50.78 116 ALA A CA 1
ATOM 900 C C . ALA A 1 116 ? 5.758 -13.026 19.590 1.00 50.78 116 ALA A C 1
ATOM 902 O O . ALA A 1 116 ? 4.599 -13.305 19.920 1.00 50.78 116 ALA A O 1
ATOM 903 N N . PRO A 1 117 ? 6.694 -12.676 20.493 1.00 50.09 117 PRO A N 1
ATOM 904 C CA . PRO A 1 117 ? 6.405 -12.621 21.918 1.00 50.09 117 PRO A CA 1
ATOM 905 C C . PRO A 1 117 ? 5.191 -11.724 22.146 1.00 50.09 117 PRO A C 1
ATOM 907 O O . PRO A 1 117 ? 5.049 -10.697 21.474 1.00 50.09 117 PRO A O 1
ATOM 910 N N . VAL A 1 118 ? 4.318 -12.153 23.064 1.00 55.75 118 VAL A N 1
ATOM 911 C CA . VAL A 1 118 ? 3.089 -11.451 23.450 1.00 55.75 118 VAL A CA 1
ATOM 912 C C . VAL A 1 118 ? 3.368 -9.956 23.485 1.00 55.75 118 VAL A C 1
ATOM 914 O O . VAL A 1 118 ? 4.196 -9.476 24.262 1.00 55.75 118 VAL A O 1
ATOM 917 N N . LYS A 1 119 ? 2.710 -9.238 22.574 1.00 52.81 119 LYS A N 1
ATOM 918 C CA . LYS A 1 119 ? 2.826 -7.791 22.456 1.00 52.81 119 LYS A CA 1
ATOM 919 C C . LYS A 1 119 ? 2.513 -7.201 23.838 1.00 52.81 119 LYS A C 1
ATOM 921 O O . LYS A 1 119 ? 1.482 -7.578 24.402 1.00 52.81 119 LYS A O 1
ATOM 926 N N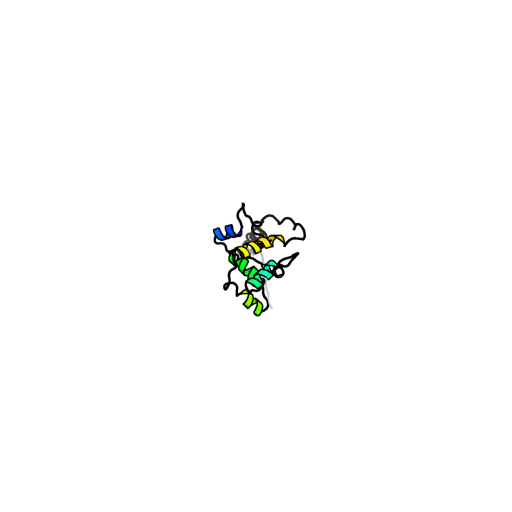 . PRO A 1 120 ? 3.377 -6.347 24.415 1.00 52.53 120 PRO A N 1
ATOM 927 C CA . PRO A 1 120 ? 3.126 -5.810 25.743 1.00 52.53 120 PRO A CA 1
ATOM 928 C C . PRO A 1 120 ? 1.766 -5.111 25.757 1.00 52.53 120 PRO A C 1
ATOM 930 O O . PRO A 1 120 ? 1.372 -4.476 24.772 1.00 52.53 120 PRO A O 1
ATOM 933 N N . ALA A 1 121 ? 1.038 -5.277 26.862 1.00 62.72 121 ALA A N 1
ATOM 934 C CA . ALA A 1 121 ? -0.222 -4.582 27.071 1.00 62.72 121 ALA A CA 1
ATOM 935 C C . ALA A 1 121 ? -0.010 -3.069 26.914 1.00 62.72 121 ALA A C 1
ATOM 937 O O . ALA A 1 121 ? 1.077 -2.553 27.184 1.00 62.72 121 ALA A O 1
ATOM 938 N N . HIS A 1 122 ? -1.051 -2.371 26.461 1.00 70.12 122 HIS A N 1
ATOM 939 C CA . HIS A 1 122 ? -1.037 -0.917 26.344 1.00 70.12 122 HIS A CA 1
ATOM 940 C C . HIS A 1 122 ? -0.528 -0.275 27.644 1.00 70.12 122 HIS A C 1
ATOM 942 O O . HIS A 1 122 ? -1.045 -0.561 28.724 1.00 70.12 122 HIS A O 1
ATOM 948 N N . GLN A 1 123 ? 0.477 0.592 27.528 1.00 73.69 123 GLN A N 1
ATOM 949 C CA . GLN A 1 123 ? 1.040 1.350 28.638 1.00 73.69 123 GLN A CA 1
ATOM 950 C C . GLN A 1 123 ? 0.860 2.835 28.333 1.00 73.69 123 GLN A C 1
ATOM 952 O O . GLN A 1 123 ? 1.337 3.308 27.307 1.00 73.69 123 GLN A O 1
ATOM 957 N N . GLU A 1 124 ? 0.160 3.559 29.208 1.00 72.88 124 GLU A N 1
ATOM 958 C CA . GLU A 1 124 ? -0.142 4.982 28.988 1.00 72.88 124 GLU A CA 1
ATOM 959 C C . GLU A 1 124 ? 1.113 5.862 29.025 1.00 72.88 124 GLU A C 1
ATOM 961 O O . GLU A 1 124 ? 1.231 6.812 28.258 1.00 72.88 124 GLU A O 1
ATOM 966 N N . ASP A 1 125 ? 2.074 5.518 29.885 1.00 75.12 125 ASP A N 1
ATOM 967 C CA . ASP A 1 125 ? 3.322 6.263 30.049 1.00 75.12 125 ASP A CA 1
ATOM 968 C C . ASP A 1 125 ? 4.533 5.410 29.656 1.00 75.12 125 ASP A C 1
ATOM 970 O O . ASP A 1 125 ? 5.309 4.946 30.491 1.00 75.12 125 ASP A O 1
ATOM 974 N N . VAL A 1 126 ? 4.678 5.177 28.350 1.00 71.44 126 VAL A N 1
ATOM 975 C CA . VAL A 1 126 ? 5.778 4.386 27.761 1.00 71.44 126 VAL A CA 1
ATOM 976 C C . VAL A 1 126 ? 7.157 4.980 28.077 1.00 71.44 126 VAL A C 1
ATOM 978 O O . VAL A 1 126 ? 8.152 4.261 28.144 1.00 71.44 126 VAL A O 1
ATOM 981 N N . TYR A 1 127 ? 7.227 6.296 28.266 1.00 75.62 127 TYR A N 1
ATOM 982 C CA . TYR A 1 127 ? 8.479 7.040 28.422 1.00 75.62 127 TYR A CA 1
ATOM 983 C C . TYR A 1 127 ? 8.704 7.558 29.847 1.00 75.62 127 TYR A C 1
ATOM 985 O O . TYR A 1 127 ? 9.668 8.287 30.080 1.00 75.62 127 TYR A O 1
ATOM 993 N N . ALA A 1 128 ? 7.835 7.189 30.791 1.00 73.06 128 ALA A N 1
ATOM 994 C CA . ALA A 1 128 ? 7.848 7.674 32.168 1.00 73.06 128 ALA A CA 1
ATOM 995 C C . ALA A 1 128 ? 7.859 9.219 32.277 1.00 73.06 128 ALA A C 1
ATOM 997 O O . ALA A 1 128 ? 8.419 9.778 33.225 1.00 73.06 128 ALA A O 1
ATOM 998 N N . LEU A 1 129 ?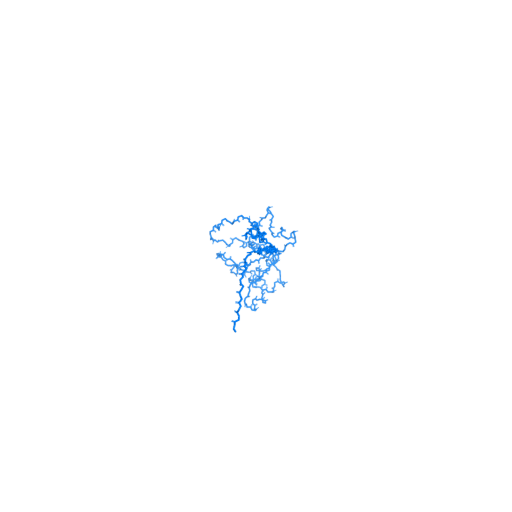 7.266 9.937 31.313 1.00 73.56 129 LEU A N 1
ATOM 999 C CA . LEU A 1 129 ? 7.298 11.405 31.257 1.00 73.56 129 LEU A CA 1
ATOM 1000 C C . LEU A 1 129 ? 6.584 12.034 32.455 1.00 73.56 129 LEU A C 1
ATOM 1002 O O . LEU A 1 129 ? 6.996 13.100 32.915 1.00 73.56 129 LEU A O 1
ATOM 1006 N N . ALA A 1 130 ? 5.572 11.362 33.008 1.00 76.50 130 ALA A N 1
ATOM 1007 C CA . ALA A 1 130 ? 4.903 11.823 34.218 1.00 76.50 130 ALA A CA 1
ATOM 1008 C C . ALA A 1 130 ? 5.851 11.822 35.431 1.00 76.50 130 ALA A C 1
ATOM 1010 O O . ALA A 1 130 ? 5.746 12.687 36.298 1.00 76.50 130 ALA A O 1
ATOM 1011 N N . SER A 1 131 ? 6.819 10.900 35.471 1.00 66.62 131 SER A N 1
ATOM 1012 C CA . SER A 1 131 ? 7.838 10.846 36.529 1.00 66.62 131 SER A CA 1
ATOM 1013 C C . SER A 1 131 ? 8.954 11.883 36.355 1.00 66.62 131 SER A C 1
ATOM 1015 O O . SER A 1 131 ? 9.541 12.332 37.338 1.00 66.62 131 SER A O 1
ATOM 1017 N N . LEU A 1 132 ? 9.214 12.309 35.114 1.00 66.88 132 LEU A N 1
ATOM 1018 C CA . LEU A 1 132 ? 10.169 13.377 34.795 1.00 66.88 132 LEU A CA 1
ATOM 1019 C C . LEU A 1 132 ? 9.590 14.777 35.033 1.00 66.88 132 LEU A C 1
ATOM 1021 O O . LEU A 1 132 ? 10.344 15.736 35.176 1.00 66.88 132 LEU A O 1
ATOM 1025 N N . ALA A 1 133 ? 8.264 14.895 35.116 1.00 64.50 133 ALA A N 1
ATOM 1026 C CA . ALA A 1 133 ? 7.549 16.133 35.407 1.00 64.50 133 ALA A CA 1
ATOM 1027 C C . ALA A 1 133 ? 7.497 16.481 36.909 1.00 64.50 133 ALA A C 1
ATOM 1029 O O . ALA A 1 133 ? 6.644 17.268 37.326 1.00 64.50 133 ALA A O 1
ATOM 1030 N N . ALA A 1 134 ? 8.387 15.916 37.738 1.00 59.84 134 ALA A N 1
ATOM 1031 C CA . ALA A 1 134 ? 8.510 16.346 39.125 1.00 59.84 134 ALA A CA 1
ATOM 1032 C C . ALA A 1 134 ? 8.746 17.870 39.161 1.00 59.84 134 ALA A C 1
ATOM 1034 O O . ALA A 1 134 ? 9.625 18.364 38.447 1.00 59.84 134 ALA A O 1
ATOM 1035 N N . PRO A 1 135 ? 7.990 18.642 39.964 1.00 55.47 135 PRO A N 1
ATOM 1036 C CA . PRO A 1 135 ? 8.270 20.058 40.120 1.00 55.47 135 PRO A CA 1
ATOM 1037 C C . PRO A 1 135 ? 9.683 20.171 40.683 1.00 55.47 135 PRO A C 1
ATOM 1039 O O . PRO A 1 135 ? 9.964 19.611 41.743 1.00 55.47 135 PRO A O 1
ATOM 1042 N N . SER A 1 136 ? 10.580 20.850 39.966 1.00 54.75 136 SER A N 1
ATOM 1043 C CA . SER A 1 136 ? 11.919 21.167 40.456 1.00 54.75 136 SER A CA 1
ATOM 1044 C C . SER A 1 136 ? 11.806 21.689 41.888 1.00 54.75 136 SER A C 1
ATOM 1046 O O . SER A 1 136 ? 11.393 22.826 42.097 1.00 54.75 136 SER A O 1
ATOM 1048 N N . SER A 1 137 ? 12.187 20.888 42.889 1.00 55.81 137 SER A N 1
ATOM 1049 C CA . SER A 1 137 ? 12.217 21.326 44.292 1.00 55.81 137 SER A CA 1
ATOM 1050 C C . SER A 1 137 ? 13.424 22.229 44.575 1.00 55.81 137 SER A C 1
ATOM 1052 O O . SER A 1 137 ? 13.873 22.350 45.717 1.00 55.81 137 SER A O 1
ATOM 1054 N N . VAL A 1 138 ? 13.976 22.863 43.539 1.00 52.38 138 VAL A N 1
ATOM 1055 C CA . VAL A 1 138 ? 14.943 23.937 43.706 1.00 52.38 138 VAL A CA 1
ATOM 1056 C C . VAL A 1 138 ? 14.145 25.129 44.208 1.00 52.38 138 VAL A C 1
ATOM 1058 O O . VAL A 1 138 ? 13.587 25.905 43.435 1.00 52.38 138 VAL A O 1
ATOM 1061 N N . ALA A 1 139 ? 14.042 25.224 45.533 1.00 49.31 139 ALA A N 1
ATOM 1062 C CA . ALA A 1 139 ? 13.582 26.428 46.192 1.00 49.31 139 ALA A CA 1
ATOM 1063 C C . ALA A 1 139 ? 14.372 27.616 45.608 1.00 49.31 139 ALA A C 1
ATOM 1065 O O . ALA A 1 139 ? 15.599 27.517 45.491 1.00 49.31 139 ALA A O 1
ATOM 1066 N N . PRO A 1 140 ? 13.708 28.716 45.209 1.00 55.34 140 PRO A N 1
ATOM 1067 C CA . PRO A 1 140 ? 14.418 29.908 44.766 1.00 55.34 140 PRO A CA 1
ATOM 1068 C C . PRO A 1 140 ? 15.415 30.323 45.860 1.00 55.34 140 PRO A C 1
ATOM 1070 O O . PRO A 1 140 ? 15.084 30.195 47.045 1.00 55.34 140 PRO A O 1
ATOM 1073 N N . PRO A 1 141 ? 16.633 30.778 45.508 1.00 50.53 141 PRO A N 1
ATOM 1074 C CA . PRO A 1 141 ? 17.616 31.183 46.503 1.00 50.53 141 PRO A CA 1
ATOM 1075 C C . PRO A 1 141 ? 16.988 32.238 47.417 1.00 50.53 141 PRO A C 1
ATOM 1077 O O . PRO A 1 141 ? 16.550 33.292 46.958 1.00 50.53 141 PRO A O 1
ATOM 1080 N N . GLN A 1 142 ? 16.900 31.921 48.711 1.00 50.94 142 GLN A N 1
ATOM 1081 C CA . GLN A 1 142 ? 16.457 32.869 49.727 1.00 50.94 142 GLN A CA 1
ATOM 1082 C C . GLN A 1 142 ? 17.386 34.093 49.679 1.00 50.94 142 GLN A C 1
ATOM 1084 O O . GLN A 1 142 ? 18.608 33.912 49.657 1.00 50.94 142 GLN A O 1
ATOM 1089 N N . PRO A 1 143 ? 16.855 35.329 49.646 1.00 47.00 143 PRO A N 1
ATOM 1090 C CA . PRO A 1 143 ? 17.696 36.514 49.711 1.00 47.00 143 PRO A CA 1
ATOM 1091 C C . PRO A 1 143 ? 18.494 36.480 51.018 1.00 47.00 143 PRO A C 1
ATOM 1093 O O . PRO A 1 143 ? 17.928 36.280 52.093 1.00 47.00 143 PRO A O 1
ATOM 1096 N N . ALA A 1 144 ? 19.816 36.635 50.915 1.00 48.94 144 ALA A N 1
ATOM 1097 C CA . ALA A 1 144 ? 20.707 36.647 52.067 1.00 48.94 144 ALA A CA 1
ATOM 1098 C C . ALA A 1 144 ? 20.235 37.701 53.081 1.00 48.94 144 ALA A C 1
ATOM 1100 O O . ALA A 1 144 ? 20.096 38.879 52.746 1.00 48.94 144 ALA A O 1
ATOM 1101 N N . ALA A 1 145 ? 19.968 37.268 54.315 1.00 45.09 145 ALA A N 1
ATOM 1102 C CA . ALA A 1 145 ? 19.641 38.170 55.409 1.00 45.09 145 ALA A CA 1
ATOM 1103 C C . ALA A 1 145 ? 20.816 39.142 55.649 1.00 45.09 145 ALA A C 1
ATOM 1105 O O . ALA A 1 145 ? 21.974 38.721 55.567 1.00 45.09 145 ALA A O 1
ATOM 1106 N N . PRO A 1 146 ? 20.559 40.429 55.943 1.00 42.09 146 PRO A N 1
ATOM 1107 C CA . PRO A 1 146 ? 21.625 41.376 56.232 1.00 42.09 146 PRO A CA 1
ATOM 1108 C C . PRO A 1 146 ? 22.351 40.954 57.514 1.00 42.09 146 PRO A C 1
ATOM 1110 O O . PRO A 1 146 ? 21.754 40.887 58.587 1.00 42.09 146 PRO A O 1
ATOM 1113 N N . THR A 1 147 ? 23.650 40.672 57.404 1.00 45.19 147 THR A N 1
ATOM 1114 C CA . THR A 1 147 ? 24.529 40.465 58.557 1.00 45.19 147 THR A CA 1
ATOM 1115 C C . THR A 1 147 ? 24.623 41.772 59.338 1.00 45.19 147 THR A C 1
ATOM 1117 O O . THR A 1 147 ? 25.358 42.687 58.968 1.00 45.19 147 THR A O 1
ATOM 1120 N N . THR A 1 148 ? 23.864 41.869 60.425 1.00 37.97 148 THR A N 1
ATOM 1121 C CA . THR A 1 148 ? 23.988 42.942 61.410 1.00 37.97 148 THR A CA 1
ATOM 1122 C C . THR A 1 148 ? 25.334 42.786 62.117 1.00 37.97 148 THR A C 1
ATOM 1124 O O . THR A 1 148 ? 25.514 41.894 62.942 1.00 37.97 148 THR A O 1
ATOM 1127 N N . ALA A 1 149 ? 26.306 43.629 61.774 1.00 41.03 149 ALA A N 1
ATOM 1128 C CA . ALA A 1 149 ? 27.567 43.708 62.498 1.00 41.03 149 ALA A CA 1
ATOM 1129 C C . ALA A 1 149 ? 27.313 44.331 63.881 1.00 41.03 149 ALA A C 1
ATOM 1131 O O . ALA A 1 149 ? 27.028 45.523 63.996 1.00 41.03 149 ALA A O 1
ATOM 1132 N N . SER A 1 150 ? 27.406 43.525 64.938 1.00 41.69 150 SER A N 1
ATOM 1133 C CA . SER A 1 150 ? 27.492 44.030 66.307 1.00 41.69 150 SER A CA 1
ATOM 1134 C C . SER A 1 150 ? 28.840 44.726 66.490 1.00 41.69 150 SER A C 1
ATOM 1136 O O . SER A 1 150 ? 29.889 44.087 66.522 1.00 41.69 150 SER A O 1
ATOM 1138 N N . VAL A 1 151 ? 28.803 46.053 66.589 1.00 40.06 151 VAL A N 1
ATOM 1139 C CA . VAL A 1 151 ? 29.944 46.879 66.990 1.00 40.06 151 VAL A CA 1
ATOM 1140 C C . VAL A 1 151 ? 30.242 46.576 68.458 1.00 40.06 151 VAL A C 1
ATOM 1142 O O . VAL A 1 151 ? 29.455 46.914 69.341 1.00 40.06 151 VAL A O 1
ATOM 1145 N N . ALA A 1 152 ? 31.367 45.912 68.716 1.00 42.28 152 ALA A N 1
ATOM 1146 C CA . ALA A 1 152 ? 31.907 45.779 70.058 1.00 42.28 152 ALA A CA 1
ATOM 1147 C C . ALA A 1 152 ? 32.403 47.156 70.519 1.00 42.28 152 ALA A C 1
ATOM 1149 O O . ALA A 1 152 ? 33.334 47.725 69.948 1.00 42.28 152 ALA A O 1
ATOM 1150 N N . VAL A 1 153 ? 31.739 47.698 71.537 1.00 40.91 153 VAL A N 1
ATOM 1151 C CA . VAL A 1 153 ? 32.175 48.886 72.268 1.00 40.91 153 VAL A CA 1
ATOM 1152 C C . VAL A 1 153 ? 33.457 48.513 73.014 1.00 40.91 153 VAL A C 1
ATOM 1154 O O . VAL A 1 153 ? 33.428 47.693 73.929 1.00 40.91 153 VAL A O 1
ATOM 1157 N N . LEU A 1 154 ? 34.587 49.073 72.581 1.00 41.12 154 LEU A N 1
ATOM 1158 C CA . LEU A 1 154 ? 35.853 49.012 73.307 1.00 41.12 154 LEU A CA 1
ATOM 1159 C C . LEU A 1 154 ? 35.786 50.027 74.449 1.00 41.12 154 LEU A C 1
ATOM 1161 O O . LEU A 1 154 ? 35.767 51.235 74.215 1.00 41.12 154 LEU A O 1
ATOM 1165 N N . ASP A 1 155 ? 35.693 49.504 75.668 1.00 39.53 155 ASP A N 1
ATOM 1166 C CA . ASP A 1 155 ? 35.728 50.278 76.902 1.00 39.53 155 ASP A CA 1
ATOM 1167 C C . ASP A 1 155 ? 37.112 50.914 77.098 1.00 39.53 155 ASP A C 1
ATOM 1169 O O . ASP A 1 155 ? 38.158 50.299 76.865 1.00 39.53 155 ASP A O 1
ATOM 1173 N N . ALA A 1 156 ? 37.087 52.176 77.501 1.00 40.59 156 ALA A N 1
ATOM 1174 C CA . ALA A 1 156 ? 38.233 53.014 77.762 1.00 40.59 156 ALA A CA 1
ATOM 1175 C C . ALA A 1 156 ? 38.497 53.026 79.268 1.00 40.59 156 ALA A C 1
ATOM 1177 O O . ALA A 1 156 ? 37.760 53.654 80.023 1.00 40.59 156 ALA A O 1
ATOM 1178 N N . SER A 1 157 ? 39.604 52.430 79.715 1.00 38.09 157 SER A N 1
ATOM 1179 C CA . SER A 1 157 ? 40.144 52.766 81.034 1.00 38.09 157 SER A CA 1
ATOM 1180 C C . SER A 1 157 ? 41.637 52.479 81.160 1.00 38.09 157 SER A C 1
ATOM 1182 O O . SER A 1 157 ? 42.087 51.373 80.871 1.00 38.09 157 SER A O 1
ATOM 1184 N N . SER A 1 158 ? 42.339 53.477 81.710 1.00 43.00 158 SER A N 1
ATOM 1185 C CA . SER A 1 158 ? 43.699 53.483 82.279 1.00 43.00 158 SER A CA 1
ATOM 1186 C C . SER A 1 158 ? 44.874 53.320 81.299 1.00 43.00 158 SER A C 1
ATOM 1188 O O . SER A 1 158 ? 44.934 52.368 80.545 1.00 43.00 158 SER A O 1
ATOM 1190 N N . GLY A 1 159 ? 45.886 54.186 81.265 1.00 39.31 159 GLY A N 1
ATOM 1191 C CA . GLY A 1 159 ? 46.188 55.373 82.057 1.00 39.31 159 GLY A CA 1
ATOM 1192 C C . GLY A 1 159 ? 47.668 55.754 81.890 1.00 39.31 159 GLY A C 1
ATOM 1193 O O . GLY A 1 159 ? 48.507 54.877 81.746 1.00 39.31 159 GLY A O 1
ATOM 1194 N N . GLN A 1 160 ? 47.931 57.062 81.968 1.00 40.19 160 GLN A N 1
ATOM 1195 C CA . GLN A 1 160 ? 49.162 57.730 82.433 1.00 40.19 160 GLN A CA 1
ATOM 1196 C C . GLN A 1 160 ? 50.517 57.557 81.709 1.00 40.19 160 GLN A C 1
ATOM 1198 O O . GLN A 1 160 ? 50.979 56.463 81.420 1.00 40.19 160 GLN A O 1
ATOM 1203 N N . GLY A 1 161 ? 51.222 58.696 81.621 1.00 40.06 161 GLY A N 1
ATOM 1204 C CA . GLY A 1 161 ? 52.689 58.801 81.578 1.00 40.06 161 GLY A CA 1
ATOM 1205 C C . GLY A 1 161 ? 53.204 59.447 80.293 1.00 40.06 161 GLY A C 1
ATOM 1206 O O . GLY A 1 161 ? 53.232 58.790 79.266 1.00 40.06 161 GLY A O 1
ATOM 1207 N N . SER A 1 162 ? 53.435 60.767 80.271 1.00 42.84 162 SER A N 1
ATOM 1208 C CA . SER A 1 162 ? 54.752 61.407 80.519 1.00 42.84 162 SER A CA 1
ATOM 1209 C C . SER A 1 162 ? 55.744 61.099 79.385 1.00 42.84 162 SER A C 1
ATOM 1211 O O . SER A 1 162 ? 56.042 59.938 79.162 1.00 42.84 162 SER A O 1
ATOM 1213 N N . ALA A 1 163 ? 56.248 62.019 78.564 1.00 40.12 163 ALA A N 1
ATOM 1214 C CA . ALA A 1 163 ? 56.911 63.312 78.776 1.00 40.12 163 ALA A CA 1
ATOM 1215 C C . ALA A 1 163 ? 58.260 63.235 78.017 1.00 40.12 163 ALA A C 1
ATOM 1217 O O . ALA A 1 163 ? 58.858 62.167 77.957 1.00 40.12 163 ALA A O 1
ATOM 1218 N N . GLU A 1 164 ? 58.705 64.387 77.504 1.00 40.66 164 GLU A N 1
ATOM 1219 C CA . GLU A 1 164 ? 60.059 64.718 77.002 1.00 40.66 164 GLU A CA 1
ATOM 1220 C C . GLU A 1 164 ? 60.494 64.120 75.646 1.00 40.66 164 GLU A C 1
ATOM 1222 O O . GLU A 1 164 ? 60.509 62.915 75.436 1.00 40.66 164 GLU A O 1
ATOM 1227 N N . LEU A 1 165 ? 60.642 64.947 74.598 1.00 38.94 165 LEU A N 1
ATOM 1228 C CA . LEU A 1 165 ? 61.735 65.899 74.294 1.00 38.94 165 LEU A CA 1
ATOM 1229 C C . LEU A 1 165 ? 63.040 65.192 73.902 1.00 38.94 165 LEU A C 1
ATOM 1231 O O . LEU A 1 165 ? 63.782 64.742 74.767 1.00 38.94 165 LEU A O 1
ATOM 1235 N N . LEU A 1 166 ? 63.320 65.184 72.595 1.00 41.41 166 LEU A N 1
ATOM 1236 C CA . LEU A 1 166 ? 64.495 65.802 71.961 1.00 41.41 166 LEU A CA 1
ATOM 1237 C C . LEU A 1 166 ? 64.192 66.056 70.477 1.00 41.41 166 LEU A C 1
ATOM 1239 O O . LEU A 1 166 ? 63.534 65.190 69.859 1.00 41.41 166 LEU A O 1
#

Organism: NCBI:txid327968

Radius of gyration: 38.01 Å; chains: 1; bounding box: 81×84×100 Å

Foldseek 3Di:
DPLLAFPPCDDPSHTPCVVCVVVVHQAADDQLQDDDDFPAGQQRDVLLVVVCVVQVAHSLLLSQLLCVVSRYHYDDDDDDPVVVVRNVPNPPDHDDPVSSVVSSVVSPRGDDDDDDPDDDDDDPCPPCVVVVPDDPPPDDPDPDDDPDDDDDDDDDDDDDDDDDDD

Sequence (166 aa):
FKVYKPGEQMIADEDVVLLAQSQGIVVMGYSVQTEWPHILPPLEDPHVLSLAARFRRTPSQILHRWALQRGVGVIPKSGTYERIAENAKLLDFALDEGSMRLLDGLATLAETGAEAPVKPAHQEDVYALASLAAPSSVAPPQPAAPTTASVAVLDASSGQGSAELL

pLDDT: mean 71.21, std 19.73, range [37.97, 97.06]

InterPro domains:
  IPR020471 Aldo-keto reductase [PTHR43827] (11-113)
  IPR023210 NADP-dependent oxidoreductase domain [PF00248] (50-106)
  IPR036812 NAD(P)-dependent oxidoreductase domain superfamily [G3DSA:3.20.20.100] (3-133)
  IPR036812 NAD(P)-dependent oxidoreductase domain superfamily [SSF51430] (13-107)

Secondary structure (DSSP, 8-state):
--TT-TTTSEETTEEHHHHHHHTTPPEEES-TT--S--SS-TTT-HHHHHHHHHHTS-HHHHHHHHHHHTTEEE----SSHHHHHHHH--SS----HHHHHHHHGGGGG---S-----PPPP-TTTT-HHHHT-----PPPPPPPP--------------------